Protein AF-A0A1J5E3A6-F1 (afdb_monomer)

Structure (mmCIF, N/CA/C/O backbone):
data_AF-A0A1J5E3A6-F1
#
_entry.id   AF-A0A1J5E3A6-F1
#
loop_
_atom_site.group_PDB
_atom_site.id
_atom_site.type_symbol
_atom_site.label_atom_id
_atom_site.label_alt_id
_atom_site.label_comp_id
_atom_site.label_asym_id
_atom_site.label_entity_id
_atom_site.label_seq_id
_atom_site.pdbx_PDB_ins_code
_atom_site.Cartn_x
_atom_site.Cartn_y
_atom_site.Cartn_z
_atom_site.occupancy
_atom_site.B_iso_or_equiv
_atom_site.auth_seq_id
_atom_site.auth_comp_id
_atom_site.auth_asym_id
_atom_site.auth_atom_id
_atom_site.pdbx_PDB_model_num
ATOM 1 N N . MET A 1 1 ? -52.010 -36.646 57.127 1.00 36.31 1 MET A N 1
ATOM 2 C CA . MET A 1 1 ? -51.533 -37.754 56.261 1.00 36.31 1 MET A CA 1
ATOM 3 C C . MET A 1 1 ? -51.416 -37.179 54.852 1.00 36.31 1 MET A C 1
ATOM 5 O O . MET A 1 1 ? -52.381 -36.559 54.452 1.00 36.31 1 MET A O 1
ATOM 9 N N . ALA A 1 2 ? -50.328 -37.206 54.085 1.00 37.94 2 ALA A N 1
ATOM 10 C CA . ALA A 1 2 ? -49.071 -37.943 54.125 1.00 37.94 2 ALA A CA 1
ATOM 11 C C . ALA A 1 2 ? -47.889 -37.045 53.668 1.00 37.94 2 ALA A C 1
ATOM 13 O O . ALA A 1 2 ? -48.076 -35.919 53.220 1.00 37.94 2 ALA A O 1
ATOM 14 N N . LYS A 1 3 ? -46.680 -37.559 53.898 1.00 33.44 3 LYS A N 1
ATOM 15 C CA . LYS A 1 3 ? -45.340 -36.954 53.815 1.00 33.44 3 LYS A CA 1
ATOM 16 C C . LYS A 1 3 ? -44.801 -36.761 52.381 1.00 33.44 3 LYS A C 1
ATOM 18 O O . LYS A 1 3 ? -45.116 -37.591 51.545 1.00 33.44 3 LYS A O 1
ATOM 23 N N . LEU A 1 4 ? -43.880 -35.780 52.253 1.00 35.75 4 LEU A N 1
ATOM 24 C CA . LEU A 1 4 ? -42.609 -35.715 51.477 1.00 35.75 4 LEU A CA 1
ATOM 25 C C . LEU A 1 4 ? -42.633 -36.078 49.964 1.00 35.75 4 LEU A C 1
ATOM 27 O O . LEU A 1 4 ? -43.329 -36.982 49.546 1.00 35.75 4 LEU A O 1
ATOM 31 N N . VAL A 1 5 ? -41.858 -35.456 49.065 1.00 40.09 5 VAL A N 1
ATOM 32 C CA . VAL A 1 5 ? -40.398 -35.242 49.097 1.00 40.09 5 VAL A CA 1
ATOM 33 C C . VAL A 1 5 ? -40.015 -33.994 48.282 1.00 40.09 5 VAL A C 1
ATOM 35 O O . VAL A 1 5 ? -40.592 -33.696 47.241 1.00 40.09 5 VAL A O 1
ATOM 38 N N . ALA A 1 6 ? -39.013 -33.291 48.801 1.00 42.28 6 ALA A N 1
ATOM 39 C CA . ALA A 1 6 ? -38.327 -32.128 48.262 1.00 42.28 6 ALA A CA 1
ATOM 40 C C . ALA A 1 6 ? -37.629 -32.367 46.909 1.00 42.28 6 ALA A C 1
ATOM 42 O O . ALA A 1 6 ? -37.074 -33.438 46.682 1.00 42.28 6 ALA A O 1
ATOM 43 N N . ASN A 1 7 ? -37.475 -31.309 46.106 1.00 36.28 7 ASN A N 1
ATOM 44 C CA . ASN A 1 7 ? -36.136 -31.017 45.602 1.00 36.28 7 ASN A CA 1
ATOM 45 C C . ASN A 1 7 ? -35.922 -29.512 45.414 1.00 36.28 7 ASN A C 1
ATOM 47 O O . ASN A 1 7 ? -36.471 -28.867 44.524 1.00 36.28 7 ASN A O 1
ATOM 51 N N . THR A 1 8 ? -35.123 -28.982 46.328 1.00 38.75 8 THR A N 1
ATOM 52 C CA . THR A 1 8 ? -34.707 -27.595 46.468 1.00 38.75 8 THR A CA 1
ATOM 53 C C . THR A 1 8 ? -33.306 -27.483 45.894 1.00 38.75 8 THR A C 1
ATOM 55 O O . THR A 1 8 ? -32.407 -28.142 46.403 1.00 38.75 8 THR A O 1
ATOM 58 N N . VAL A 1 9 ? -33.085 -26.594 44.926 1.00 35.81 9 VAL A N 1
ATOM 59 C CA . VAL A 1 9 ? -31.776 -25.949 44.748 1.00 35.81 9 VAL A CA 1
ATOM 60 C C . VAL A 1 9 ? -32.009 -24.470 44.439 1.00 35.81 9 VAL A C 1
ATOM 62 O O . VAL A 1 9 ? -31.977 -24.020 43.300 1.00 35.81 9 VAL A O 1
ATOM 65 N N . LEU A 1 10 ? -32.271 -23.709 45.502 1.00 38.81 10 LEU A N 1
ATOM 66 C CA . LEU A 1 10 ? -31.978 -22.282 45.559 1.00 38.81 10 LEU A CA 1
ATOM 67 C C . LEU A 1 10 ? -30.470 -22.155 45.793 1.00 38.81 10 LEU A C 1
ATOM 69 O O . LEU A 1 10 ? -29.995 -22.429 46.893 1.00 38.81 10 LEU A O 1
ATOM 73 N N . PHE A 1 11 ? -29.714 -21.755 44.771 1.00 32.47 11 PHE A N 1
ATOM 74 C CA . PHE A 1 11 ? -28.314 -21.361 44.936 1.00 32.47 11 PHE A CA 1
ATOM 75 C C . PHE A 1 11 ? -28.208 -19.835 44.934 1.00 32.47 11 PHE A C 1
ATOM 77 O O . PHE A 1 11 ? -27.670 -19.208 44.030 1.00 32.47 11 PHE A O 1
ATOM 84 N N . SER A 1 12 ? -28.760 -19.230 45.983 1.00 42.34 12 SER A N 1
ATOM 85 C CA . SER A 1 12 ? -28.399 -17.887 46.416 1.00 42.34 12 SER A CA 1
ATOM 86 C C . SER A 1 12 ? -27.123 -17.980 47.252 1.00 42.34 12 SER A C 1
ATOM 88 O O . SER A 1 12 ? -27.170 -18.380 48.418 1.00 42.34 12 SER A O 1
ATOM 90 N N . ARG A 1 13 ? -25.977 -17.605 46.684 1.00 40.03 13 ARG A N 1
ATOM 91 C CA . ARG A 1 13 ? -24.792 -17.237 47.465 1.00 40.03 13 ARG A CA 1
ATOM 92 C C . ARG A 1 13 ? -24.177 -15.988 46.867 1.00 40.03 13 ARG A C 1
ATOM 94 O O . ARG A 1 13 ? -23.743 -15.983 45.720 1.00 40.03 13 ARG A O 1
ATOM 101 N N . GLY A 1 14 ? -24.212 -14.929 47.668 1.00 44.22 14 GLY A N 1
ATOM 102 C CA . GLY A 1 14 ? -23.610 -13.655 47.349 1.00 44.22 14 GLY A CA 1
ATOM 103 C C . GLY A 1 14 ? -22.121 -13.798 47.073 1.00 44.22 14 GLY A C 1
ATOM 104 O O . GLY A 1 14 ? -21.395 -14.488 47.786 1.00 44.22 14 GLY A O 1
ATOM 105 N N . VAL A 1 15 ? -21.686 -13.072 46.055 1.00 43.03 15 VAL A N 1
ATOM 106 C CA . VAL A 1 15 ? -20.330 -12.557 45.983 1.00 43.03 15 VAL A CA 1
ATOM 107 C C . VAL A 1 15 ? -20.488 -11.051 46.033 1.00 43.03 15 VAL A C 1
ATOM 109 O O . VAL A 1 15 ? -20.827 -10.397 45.051 1.00 43.03 15 VAL A O 1
ATOM 112 N N . GLN A 1 16 ? -20.285 -10.515 47.229 1.00 44.22 16 GLN A N 1
ATOM 113 C CA . GLN A 1 16 ? -19.887 -9.137 47.418 1.00 44.22 16 GLN A CA 1
ATOM 114 C C . GLN A 1 16 ? -18.515 -8.997 46.759 1.00 44.22 16 GLN A C 1
ATOM 116 O O . GLN A 1 16 ? -17.481 -9.192 47.390 1.00 44.22 16 GLN A O 1
ATOM 121 N N . CYS A 1 17 ? -18.507 -8.749 45.450 1.00 30.78 17 CYS A N 1
ATOM 122 C CA . CYS A 1 17 ? -17.298 -8.340 44.768 1.00 30.78 17 CYS A CA 1
ATOM 123 C C . CYS A 1 17 ? -17.125 -6.855 45.073 1.00 30.78 17 CYS A C 1
ATOM 125 O O . CYS A 1 17 ? -17.64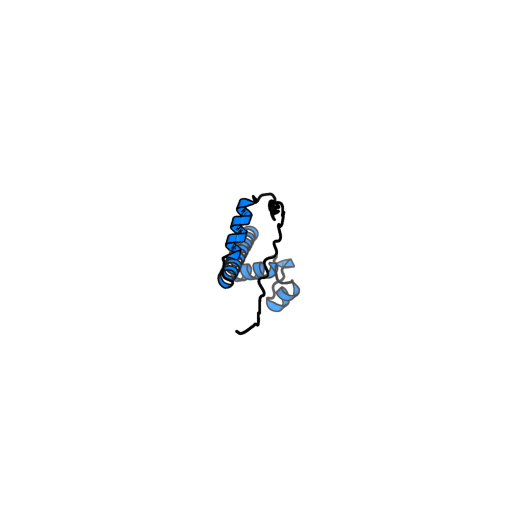9 -5.986 44.379 1.00 30.78 17 CYS A O 1
ATOM 127 N N . CYS A 1 18 ? -16.399 -6.575 46.152 1.00 37.06 18 CYS A N 1
ATOM 128 C CA . CYS A 1 18 ? -15.587 -5.374 46.237 1.00 37.06 18 CYS A CA 1
ATOM 129 C C . CYS A 1 18 ? -14.574 -5.424 45.085 1.00 37.06 18 CYS A C 1
ATOM 131 O O . CYS A 1 18 ? -13.419 -5.777 45.290 1.00 37.06 18 CYS A O 1
ATOM 133 N N . PHE A 1 19 ? -15.001 -5.112 43.866 1.00 38.22 19 PHE A N 1
ATOM 134 C CA . PHE A 1 19 ? -14.079 -4.724 42.816 1.00 38.22 19 PHE A CA 1
ATOM 135 C C . PHE A 1 19 ? -14.234 -3.225 42.684 1.00 38.22 19 PHE A C 1
ATOM 137 O O . PHE A 1 19 ? -15.157 -2.716 42.054 1.00 38.22 19 PHE A O 1
ATOM 144 N N . PHE A 1 20 ? -13.359 -2.531 43.406 1.00 37.53 20 PHE A N 1
ATOM 145 C CA . PHE A 1 20 ? -12.797 -1.254 43.003 1.00 37.53 20 PHE A CA 1
ATOM 146 C C . PHE A 1 20 ? -13.070 -1.023 41.510 1.00 37.53 20 PHE A C 1
ATOM 148 O O . PHE A 1 20 ? -12.630 -1.836 40.694 1.00 37.53 20 PHE A O 1
ATOM 155 N N . CYS A 1 21 ? -13.833 0.02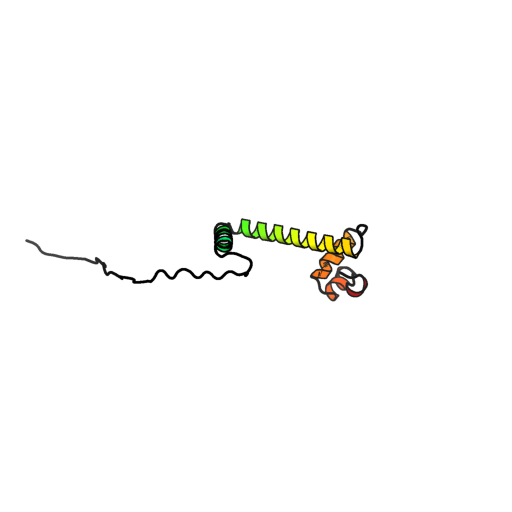1 41.162 1.00 37.28 21 CYS A N 1
ATOM 156 C CA . CYS A 1 21 ? -13.851 0.552 39.804 1.00 37.28 21 CYS A CA 1
ATOM 157 C C . CYS A 1 21 ? -12.387 0.740 39.408 1.00 37.28 21 CYS A C 1
ATOM 159 O O . CYS A 1 21 ? -11.757 1.724 39.797 1.00 37.28 21 CYS A O 1
ATOM 161 N N . SER A 1 22 ? -11.814 -0.236 38.707 1.00 45.62 22 SER A N 1
ATOM 162 C CA . SER A 1 22 ? -10.569 -0.030 38.005 1.00 45.62 22 SER A CA 1
ATOM 163 C C . SER A 1 22 ? -10.973 0.949 36.927 1.00 45.62 22 SER A C 1
ATOM 165 O O . SER A 1 22 ? -11.725 0.609 36.017 1.00 45.62 22 SER A O 1
ATOM 167 N N . VAL A 1 23 ? -10.637 2.217 37.143 1.00 52.03 23 VAL A N 1
ATOM 168 C CA . VAL A 1 23 ? -10.700 3.225 36.099 1.00 52.03 23 VAL A CA 1
ATOM 169 C C . VAL A 1 23 ? -9.876 2.616 34.975 1.00 52.03 23 VAL A C 1
ATOM 171 O O . VAL A 1 23 ? -8.666 2.490 35.138 1.00 52.03 23 VAL A O 1
ATOM 174 N N . ASP A 1 24 ? -10.542 2.118 33.931 1.00 59.31 24 ASP A N 1
ATOM 175 C CA . ASP A 1 24 ? -9.903 1.518 32.765 1.00 59.31 24 ASP A CA 1
ATOM 176 C C . ASP A 1 24 ? -8.857 2.516 32.274 1.00 59.31 24 ASP A C 1
ATOM 178 O O . ASP A 1 24 ? -9.180 3.530 31.649 1.00 59.31 24 ASP A O 1
ATOM 182 N N . THR A 1 25 ? -7.590 2.272 32.593 1.00 72.50 25 THR A N 1
ATOM 183 C CA . THR A 1 25 ? -6.484 3.070 32.081 1.00 72.50 25 THR A CA 1
ATOM 184 C C . THR A 1 25 ? -6.183 2.563 30.682 1.00 72.50 25 THR A C 1
ATOM 186 O O . THR A 1 25 ? -5.139 1.972 30.410 1.00 72.50 25 THR A O 1
ATOM 189 N N . MET A 1 26 ? -7.147 2.767 29.778 1.00 82.06 26 MET A N 1
ATOM 190 C CA . MET A 1 26 ? -6.946 2.541 28.356 1.00 82.06 26 MET A CA 1
ATOM 191 C C . MET A 1 26 ? -5.752 3.388 27.925 1.00 82.06 26 MET A C 1
ATOM 193 O O . MET A 1 26 ? -5.775 4.618 28.003 1.00 82.06 26 MET A O 1
ATOM 197 N N . LYS A 1 27 ? -4.691 2.709 27.499 1.00 89.62 27 LYS A N 1
ATOM 198 C CA . LYS A 1 27 ? -3.509 3.343 26.936 1.00 89.62 27 LYS A CA 1
ATOM 199 C C . LYS A 1 27 ? -3.725 3.530 25.443 1.00 89.62 27 LYS A C 1
ATOM 201 O O . LYS A 1 27 ? -4.144 2.590 24.770 1.00 89.62 27 LYS A O 1
ATOM 206 N N . THR A 1 28 ? -3.412 4.720 24.949 1.00 94.31 28 THR A N 1
ATOM 207 C CA . THR A 1 28 ? -3.555 5.033 23.532 1.00 94.31 28 THR A CA 1
ATOM 208 C C . THR A 1 28 ? -2.413 4.459 22.694 1.00 94.31 28 THR A C 1
ATOM 210 O O . THR A 1 28 ? -1.298 4.279 23.198 1.00 94.31 28 THR A O 1
ATOM 213 N N . GLN A 1 29 ? -2.672 4.157 21.417 1.00 93.94 29 GLN A N 1
ATOM 214 C CA . GLN A 1 29 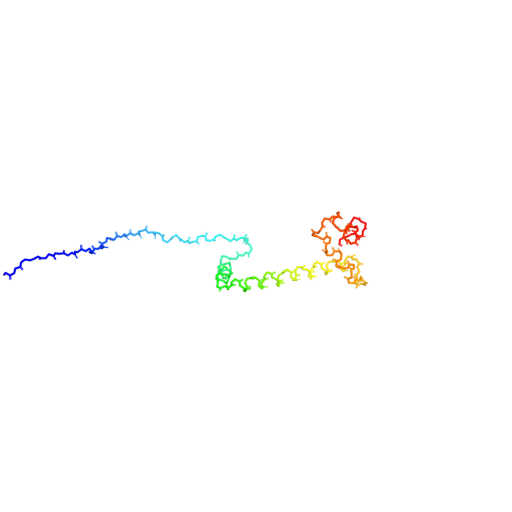? -1.630 3.699 20.480 1.00 93.94 29 GLN A CA 1
ATOM 215 C C . GLN A 1 29 ? -0.689 4.831 20.038 1.00 93.94 29 GLN A C 1
ATOM 217 O O . GLN A 1 29 ? 0.468 4.576 19.708 1.00 93.94 29 GLN A O 1
ATOM 222 N N . SER A 1 30 ? -1.165 6.079 20.056 1.00 95.25 30 SER A N 1
ATOM 223 C CA . SER A 1 30 ? -0.394 7.273 19.692 1.00 95.25 30 SER A CA 1
ATOM 224 C C . SER A 1 30 ? -0.455 8.325 20.806 1.00 95.25 30 SER A C 1
ATOM 226 O O . SER A 1 30 ? -1.523 8.521 21.395 1.00 95.25 30 SER A O 1
ATOM 228 N N . PRO A 1 31 ? 0.653 9.040 21.095 1.00 93.31 31 PRO A N 1
ATOM 229 C CA . PRO A 1 31 ? 0.660 10.126 22.076 1.00 93.31 31 PRO A CA 1
ATOM 230 C C . PRO A 1 31 ? -0.123 11.370 21.620 1.00 93.31 31 PRO A C 1
ATOM 232 O O . PRO A 1 31 ? -0.468 12.194 22.462 1.00 93.31 31 PRO A O 1
ATOM 235 N N . ASP A 1 32 ? -0.401 11.522 20.319 1.00 95.94 32 ASP A N 1
ATOM 236 C CA . ASP A 1 32 ? -1.196 12.640 19.777 1.00 95.94 32 ASP A CA 1
ATOM 237 C C . ASP A 1 32 ? -2.714 12.400 19.823 1.00 95.94 32 ASP A C 1
ATOM 239 O O . ASP A 1 32 ? -3.505 13.291 19.513 1.00 95.94 32 ASP A O 1
ATOM 243 N N . THR A 1 33 ? -3.126 11.190 20.201 1.00 94.19 33 THR A N 1
ATOM 244 C CA . THR A 1 33 ? -4.517 10.761 20.193 1.00 94.19 33 THR A CA 1
ATOM 245 C C . THR A 1 33 ? -5.027 10.751 21.625 1.00 94.19 33 THR A C 1
ATOM 247 O O . THR A 1 33 ? -4.438 10.125 22.505 1.00 94.19 33 THR A O 1
ATOM 250 N N . SER A 1 34 ? -6.124 11.464 21.887 1.00 95.19 34 SER A N 1
ATOM 251 C CA . SER A 1 34 ? -6.748 11.448 23.209 1.00 95.19 34 SER A CA 1
ATOM 252 C C . SER A 1 34 ? -7.441 10.108 23.468 1.00 95.19 34 SER A C 1
ATOM 254 O O . SER A 1 34 ? -7.942 9.460 22.548 1.00 95.19 34 SER A O 1
ATOM 256 N N . ILE A 1 35 ? -7.534 9.719 24.743 1.00 95.50 35 ILE A N 1
ATOM 257 C CA . ILE A 1 35 ? -8.229 8.492 25.165 1.00 95.50 35 ILE A CA 1
ATOM 258 C C . ILE A 1 35 ? -9.663 8.455 24.618 1.00 95.50 35 ILE A C 1
ATOM 260 O O . ILE A 1 35 ? -10.122 7.423 24.135 1.00 95.50 35 ILE A O 1
ATOM 264 N N . GLU A 1 36 ? -10.370 9.585 24.648 1.00 94.56 36 GLU A N 1
ATOM 265 C CA . GLU A 1 36 ? -11.757 9.638 24.184 1.00 94.56 36 GLU A CA 1
ATOM 266 C C . GLU A 1 36 ? -11.881 9.493 22.661 1.00 94.56 36 GLU A C 1
ATOM 268 O O . GLU A 1 36 ? -12.790 8.810 22.187 1.00 94.56 36 GLU A O 1
ATOM 273 N N . ALA A 1 37 ? -10.945 10.051 21.885 1.00 96.12 37 ALA A N 1
ATOM 274 C CA . ALA A 1 37 ? -10.930 9.876 20.434 1.00 96.12 37 ALA A CA 1
ATOM 275 C C . ALA A 1 37 ? -10.686 8.409 20.043 1.00 96.12 37 ALA A C 1
ATOM 277 O O . ALA A 1 37 ? -11.378 7.869 19.177 1.00 96.12 37 ALA A O 1
ATOM 278 N N . GLU A 1 38 ? -9.753 7.734 20.714 1.00 96.44 38 GLU A N 1
ATOM 279 C CA . GLU A 1 38 ? -9.455 6.332 20.424 1.00 96.44 38 GLU A CA 1
ATOM 280 C C . GLU A 1 38 ? -10.582 5.389 20.868 1.00 96.44 38 GLU A C 1
ATOM 282 O O . GLU A 1 38 ? -10.912 4.454 20.140 1.00 96.44 38 GLU A O 1
ATOM 287 N N . LYS A 1 39 ? -11.289 5.683 21.969 1.00 95.50 39 LYS A N 1
ATOM 288 C CA . LYS A 1 39 ? -12.525 4.957 22.322 1.00 95.50 39 LYS A CA 1
ATOM 289 C C . LYS A 1 39 ? -13.582 5.055 21.222 1.00 95.50 39 LYS A C 1
ATOM 291 O O . LYS A 1 39 ? -14.215 4.050 20.894 1.00 95.50 39 LYS A O 1
ATOM 296 N N . VAL A 1 40 ? -13.774 6.239 20.630 1.00 96.56 40 VAL A N 1
ATOM 297 C CA . VAL A 1 40 ? -14.706 6.424 19.503 1.00 96.56 40 VAL A CA 1
ATOM 298 C C . VAL A 1 40 ? -14.260 5.604 18.293 1.00 96.56 40 VAL A C 1
ATOM 300 O O . VAL A 1 40 ? -15.089 4.922 17.686 1.00 96.56 40 VAL A O 1
ATOM 303 N N . GLN A 1 41 ? -12.964 5.614 17.973 1.00 95.69 41 GLN A N 1
ATOM 304 C CA . GLN A 1 41 ? -12.405 4.828 16.873 1.00 95.69 41 GLN A CA 1
ATOM 305 C C . GLN A 1 41 ? -12.613 3.321 17.085 1.00 95.69 41 GLN A C 1
ATOM 307 O O . GLN A 1 41 ? -13.162 2.652 16.207 1.00 95.69 41 GLN A O 1
ATOM 312 N N . ILE A 1 42 ? -12.241 2.793 18.257 1.00 95.69 42 ILE A N 1
ATOM 313 C CA . ILE A 1 42 ? -12.397 1.375 18.611 1.00 95.69 42 ILE A CA 1
ATOM 314 C C . ILE A 1 42 ? -13.869 0.973 18.538 1.00 95.69 42 ILE A C 1
ATOM 316 O O . ILE A 1 42 ? -14.208 -0.014 17.884 1.00 95.69 42 ILE A O 1
ATOM 320 N N . ALA A 1 43 ? -14.760 1.755 19.150 1.00 96.56 43 ALA A N 1
ATOM 321 C CA . ALA A 1 43 ? -16.188 1.467 19.133 1.00 96.56 43 ALA A CA 1
ATOM 322 C C . ALA A 1 43 ? -16.771 1.532 17.709 1.00 96.56 43 ALA A C 1
ATOM 324 O O . ALA A 1 43 ? -17.671 0.765 17.371 1.00 96.56 43 ALA A O 1
ATOM 325 N N . GLY A 1 44 ? -16.270 2.426 16.852 1.00 96.38 44 GLY A N 1
ATOM 326 C CA . GLY A 1 44 ? -16.620 2.469 15.431 1.00 96.38 44 GLY A CA 1
ATOM 327 C C . GLY A 1 44 ? -16.210 1.189 14.702 1.00 96.38 44 GLY A C 1
ATOM 328 O O . GLY A 1 44 ? -17.046 0.543 14.075 1.00 96.38 44 GLY A O 1
ATOM 329 N N . LEU A 1 45 ? -14.951 0.770 14.855 1.00 95.50 45 LEU A N 1
ATOM 330 C CA . LEU A 1 45 ? -14.422 -0.456 14.247 1.00 95.50 45 LEU A CA 1
ATOM 331 C C . LEU A 1 45 ? -15.113 -1.725 14.766 1.00 95.50 45 LEU A C 1
ATOM 333 O O . LEU A 1 45 ? -15.279 -2.686 14.018 1.00 95.50 45 LEU A O 1
ATOM 337 N N . GLN A 1 46 ? -15.530 -1.758 16.032 1.00 96.56 46 GLN A N 1
ATOM 338 C CA . GLN A 1 46 ? -16.273 -2.887 16.598 1.00 96.56 46 GLN A CA 1
ATOM 339 C C . GLN A 1 46 ? -17.686 -3.017 16.019 1.00 96.56 46 GLN A C 1
ATOM 341 O O . GLN A 1 46 ? -18.167 -4.135 15.862 1.00 96.56 46 GLN A O 1
ATOM 346 N N . ARG A 1 47 ? -18.338 -1.898 15.675 1.00 98.00 47 ARG A N 1
ATOM 347 C CA . ARG A 1 47 ? -19.684 -1.893 15.076 1.00 98.00 47 ARG A CA 1
ATOM 348 C C . ARG A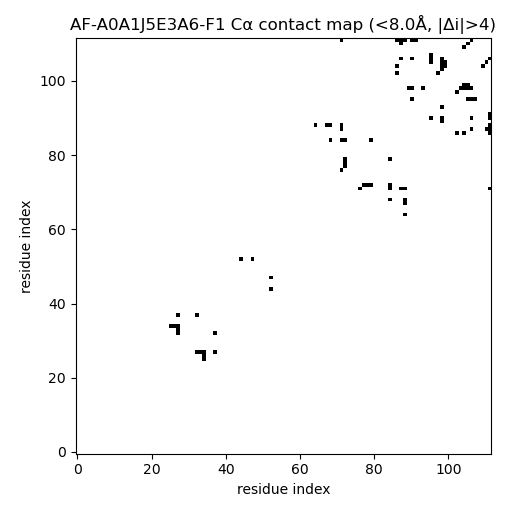 1 47 ? -19.694 -2.272 13.595 1.00 98.00 47 ARG A C 1
ATOM 350 O O . ARG A 1 47 ? -20.732 -2.706 13.107 1.00 98.00 47 ARG A O 1
ATOM 357 N N . MET A 1 48 ? -18.569 -2.109 12.896 1.00 97.88 48 MET A N 1
ATOM 358 C CA . MET A 1 48 ? -18.467 -2.436 11.473 1.00 97.88 48 MET A CA 1
ATOM 359 C C . MET A 1 48 ? -18.585 -3.940 11.218 1.00 97.88 48 MET A C 1
ATOM 361 O O . MET A 1 48 ? -17.900 -4.754 11.849 1.00 97.88 48 MET A O 1
ATOM 365 N N . GLN A 1 49 ? -19.369 -4.289 10.204 1.00 98.38 49 GLN A N 1
ATOM 366 C CA . GLN A 1 49 ? -19.408 -5.625 9.633 1.00 98.38 49 GLN A CA 1
ATOM 367 C C . GLN A 1 49 ? -18.077 -5.963 8.942 1.00 98.38 49 GLN A C 1
ATOM 369 O O . GLN A 1 49 ? -17.376 -5.068 8.458 1.00 98.38 49 GLN A O 1
ATOM 374 N N . PRO A 1 50 ? -17.712 -7.254 8.826 1.00 97.75 50 PRO A N 1
ATOM 375 C CA . PRO A 1 50 ? -16.471 -7.661 8.163 1.00 97.75 50 PRO A CA 1
ATOM 376 C C . PRO A 1 50 ? -16.307 -7.105 6.739 1.00 97.75 50 PRO A C 1
ATOM 378 O O . PRO A 1 50 ? -15.212 -6.688 6.367 1.00 97.75 50 PRO A O 1
ATOM 381 N N . ALA A 1 51 ? -17.394 -7.036 5.964 1.00 98.19 51 ALA A N 1
ATOM 382 C CA . ALA A 1 51 ? -17.373 -6.477 4.612 1.00 98.19 51 ALA A CA 1
ATOM 383 C C . ALA A 1 51 ? -17.056 -4.970 4.597 1.00 98.19 51 ALA A C 1
ATOM 385 O O . ALA A 1 51 ? -16.311 -4.510 3.737 1.00 98.19 51 ALA A O 1
ATOM 386 N N . GLU A 1 52 ? -17.556 -4.209 5.574 1.00 98.12 52 GLU A N 1
ATOM 387 C CA . GLU A 1 52 ? -17.275 -2.773 5.690 1.00 98.12 52 GLU A CA 1
ATOM 388 C C . GLU A 1 52 ? -15.806 -2.529 6.041 1.00 98.12 52 GLU A C 1
ATOM 390 O O . GLU A 1 52 ? -15.173 -1.640 5.477 1.00 98.12 52 GLU A O 1
ATOM 395 N N . LYS A 1 53 ? -15.227 -3.361 6.917 1.00 97.75 53 LYS A N 1
ATOM 396 C CA . LYS A 1 53 ? -13.790 -3.305 7.228 1.00 97.75 53 LYS A CA 1
ATOM 397 C C . LYS A 1 53 ? -12.946 -3.557 5.986 1.00 97.75 53 LYS A C 1
ATOM 399 O O . LYS A 1 53 ? -11.989 -2.827 5.745 1.00 97.75 53 LYS A O 1
ATOM 404 N N . LEU A 1 54 ? -13.314 -4.564 5.192 1.00 98.12 54 LEU A N 1
ATOM 405 C CA . LEU A 1 54 ? -12.620 -4.864 3.945 1.00 98.12 54 LEU A CA 1
ATOM 406 C C . LEU A 1 54 ? -12.720 -3.698 2.954 1.00 98.12 54 LEU A C 1
ATOM 408 O O . LEU A 1 54 ? -11.705 -3.321 2.377 1.00 98.12 54 LEU A O 1
ATOM 412 N N . ALA A 1 55 ? -13.899 -3.087 2.812 1.00 98.12 55 ALA A N 1
ATOM 413 C CA . ALA A 1 55 ? -14.078 -1.907 1.967 1.00 98.12 55 ALA A CA 1
ATOM 414 C C . ALA A 1 55 ? -13.142 -0.759 2.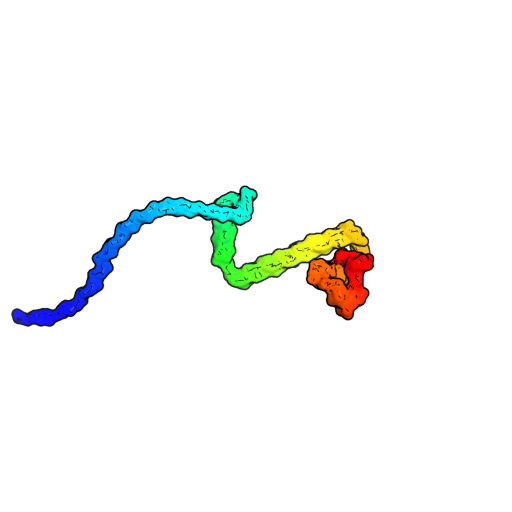383 1.00 98.12 55 ALA A C 1
ATOM 416 O O . ALA A 1 55 ? -12.442 -0.212 1.536 1.00 98.12 55 ALA A O 1
ATOM 417 N N . ARG A 1 56 ? -13.016 -0.472 3.689 1.00 97.62 56 ARG A N 1
ATOM 418 C CA . ARG A 1 56 ? -12.068 0.548 4.180 1.00 97.62 56 ARG A CA 1
ATOM 419 C C . ARG A 1 56 ? -10.612 0.224 3.854 1.00 97.62 56 ARG A C 1
ATOM 421 O O . ARG A 1 56 ? -9.852 1.131 3.534 1.00 97.62 56 ARG A O 1
ATOM 428 N N . VAL A 1 57 ? -10.213 -1.046 3.929 1.00 97.44 57 VAL A N 1
ATOM 429 C CA . VAL A 1 57 ? -8.851 -1.468 3.555 1.00 97.44 57 VAL A CA 1
ATOM 430 C C . VAL A 1 57 ? -8.603 -1.256 2.061 1.00 97.44 57 VAL A C 1
ATOM 432 O O . VAL A 1 57 ? -7.534 -0.779 1.688 1.00 97.44 57 VAL A O 1
ATOM 435 N N . VAL A 1 58 ? -9.583 -1.572 1.209 1.00 98.12 58 VAL A N 1
ATOM 436 C CA . VAL A 1 58 ? -9.489 -1.336 -0.240 1.00 98.12 58 VAL A CA 1
ATOM 437 C C . VAL A 1 58 ? -9.338 0.157 -0.536 1.00 98.12 58 VAL A C 1
ATOM 439 O O . VAL A 1 58 ? -8.372 0.541 -1.189 1.00 98.12 58 VAL A O 1
ATOM 442 N N . GLU A 1 59 ? -10.211 0.997 0.024 1.00 98.25 59 GLU A N 1
ATOM 443 C CA . GLU A 1 59 ? -10.148 2.460 -0.123 1.00 98.25 59 GLU A CA 1
ATOM 444 C C . GLU A 1 59 ? -8.793 3.024 0.337 1.00 98.25 59 GLU A C 1
ATOM 446 O O . GLU A 1 59 ? -8.201 3.888 -0.313 1.00 98.25 59 GLU A O 1
ATOM 451 N N . PHE A 1 60 ? -8.263 2.515 1.453 1.00 98.06 60 PHE A N 1
ATOM 452 C CA . PHE A 1 60 ? -6.979 2.965 1.982 1.00 98.06 60 PHE A CA 1
ATOM 453 C C . PHE A 1 60 ? -5.807 2.576 1.074 1.00 98.06 60 PHE A C 1
ATOM 455 O O . PHE A 1 60 ? -4.916 3.390 0.827 1.00 98.06 60 PHE A O 1
ATOM 462 N N . ASN A 1 61 ? -5.826 1.362 0.520 1.00 96.62 61 ASN A N 1
ATOM 463 C CA . ASN A 1 61 ? -4.819 0.922 -0.442 1.00 96.62 61 ASN A CA 1
ATOM 464 C C . ASN A 1 61 ? -4.849 1.774 -1.716 1.00 96.62 61 ASN A C 1
ATOM 466 O O . ASN A 1 61 ? -3.793 2.167 -2.212 1.00 96.62 61 ASN A O 1
ATOM 470 N N . GLU A 1 62 ? -6.035 2.114 -2.222 1.00 96.88 62 GLU A N 1
ATOM 471 C CA . GLU A 1 62 ? -6.175 3.017 -3.367 1.00 96.88 62 GLU A CA 1
ATOM 472 C C . GLU A 1 62 ? -5.580 4.397 -3.069 1.00 96.88 62 GLU A C 1
ATOM 474 O O . GLU A 1 62 ? -4.790 4.910 -3.864 1.00 96.88 62 GLU A O 1
ATOM 479 N N . ALA A 1 63 ? -5.877 4.973 -1.900 1.00 98.00 63 ALA A N 1
ATOM 480 C CA . ALA A 1 63 ? -5.321 6.260 -1.490 1.00 98.00 63 ALA A CA 1
ATOM 481 C C . ALA A 1 63 ? -3.782 6.233 -1.410 1.00 98.00 63 ALA A C 1
ATOM 483 O O . ALA A 1 63 ? -3.119 7.144 -1.915 1.00 98.00 63 ALA A O 1
ATOM 484 N N . ILE A 1 64 ? -3.196 5.171 -0.844 1.00 97.06 64 ILE A N 1
ATOM 485 C CA . ILE A 1 64 ? -1.737 4.987 -0.791 1.00 97.06 64 ILE A CA 1
ATOM 486 C C . ILE A 1 64 ? -1.141 4.922 -2.202 1.00 97.06 64 ILE A C 1
ATOM 488 O O . ILE A 1 64 ? -0.125 5.569 -2.471 1.00 97.06 64 ILE A O 1
ATOM 492 N N . LEU A 1 65 ? -1.772 4.185 -3.119 1.00 96.12 65 LEU A N 1
ATOM 493 C CA . LEU A 1 65 ? -1.313 4.089 -4.505 1.00 96.12 65 LEU A CA 1
ATOM 494 C C . LEU A 1 65 ? -1.359 5.445 -5.218 1.00 96.12 65 LEU A C 1
ATOM 496 O O . LEU A 1 65 ? -0.426 5.773 -5.954 1.00 96.12 65 LEU A O 1
ATOM 500 N N . GLN A 1 66 ? -2.382 6.267 -4.966 1.00 97.19 66 GLN A N 1
ATOM 501 C CA . GLN A 1 66 ? -2.451 7.620 -5.527 1.00 97.19 66 GLN A CA 1
ATOM 502 C C . GLN A 1 66 ? -1.351 8.535 -4.983 1.00 97.19 66 GLN A C 1
ATOM 504 O O . GLN A 1 66 ? -0.736 9.279 -5.749 1.00 97.19 66 GLN A O 1
ATOM 509 N N . LEU A 1 67 ? -1.040 8.447 -3.687 1.00 98.00 67 LEU A N 1
ATOM 510 C CA . LEU A 1 67 ? 0.073 9.192 -3.091 1.00 98.00 67 LEU A CA 1
ATOM 511 C C . LEU A 1 67 ? 1.423 8.762 -3.683 1.00 98.00 67 LEU A C 1
ATOM 513 O O . LEU A 1 67 ? 2.250 9.610 -4.029 1.00 98.00 67 LEU A O 1
ATOM 517 N N . ALA A 1 68 ? 1.638 7.457 -3.857 1.00 97.00 68 ALA A N 1
ATOM 518 C CA . ALA A 1 68 ? 2.840 6.932 -4.498 1.00 97.00 68 ALA A CA 1
ATOM 519 C C . ALA A 1 68 ? 2.954 7.398 -5.961 1.00 97.00 68 ALA A C 1
ATOM 521 O O . ALA A 1 68 ? 4.024 7.842 -6.384 1.00 97.00 68 ALA A O 1
ATOM 522 N N . ARG A 1 69 ? 1.844 7.390 -6.714 1.00 96.88 69 ARG A N 1
ATOM 523 C CA . ARG A 1 69 ? 1.782 7.910 -8.089 1.00 96.88 69 ARG A CA 1
ATOM 524 C C . ARG A 1 69 ? 2.142 9.392 -8.140 1.00 96.88 69 ARG A C 1
ATOM 526 O O . ARG A 1 69 ? 2.973 9.783 -8.954 1.00 96.88 69 ARG A O 1
ATOM 533 N N . ALA A 1 70 ? 1.560 10.207 -7.261 1.00 97.06 70 ALA A N 1
ATOM 534 C CA . ALA A 1 70 ? 1.853 11.637 -7.194 1.00 97.06 70 ALA A CA 1
ATOM 535 C C . ALA A 1 70 ? 3.348 11.892 -6.947 1.00 97.06 70 ALA A C 1
ATOM 537 O O . ALA A 1 70 ? 3.961 12.699 -7.645 1.00 97.06 70 ALA A O 1
ATOM 538 N N . ARG A 1 71 ? 3.964 11.138 -6.027 1.00 96.56 71 ARG A N 1
ATOM 539 C CA . ARG A 1 71 ? 5.410 11.201 -5.776 1.00 96.56 71 ARG A CA 1
ATOM 540 C C . ARG A 1 71 ? 6.238 10.856 -7.020 1.00 96.56 71 ARG A C 1
ATOM 542 O O . ARG A 1 71 ? 7.230 11.533 -7.280 1.00 96.56 71 ARG A O 1
ATOM 549 N N . ILE A 1 72 ? 5.862 9.817 -7.767 1.00 96.69 72 ILE A N 1
ATOM 550 C CA . ILE A 1 72 ? 6.559 9.413 -9.001 1.00 96.69 72 ILE A CA 1
ATOM 551 C C . ILE A 1 72 ? 6.499 10.538 -10.038 1.00 96.69 72 ILE A C 1
ATOM 553 O O . ILE A 1 72 ? 7.541 10.946 -10.548 1.00 96.69 72 ILE A O 1
ATOM 557 N N . LEU A 1 73 ? 5.310 11.090 -10.288 1.00 96.62 73 LEU A N 1
ATOM 558 C CA . LEU A 1 73 ? 5.126 12.175 -11.256 1.00 96.62 73 LEU A CA 1
ATOM 559 C C . LEU A 1 73 ? 5.891 13.442 -10.855 1.00 96.62 73 LEU A C 1
ATOM 561 O O . LEU A 1 73 ? 6.502 14.090 -11.698 1.00 96.62 73 LEU A O 1
ATOM 565 N N . MET A 1 74 ? 5.929 13.771 -9.560 1.00 96.81 74 MET A N 1
ATOM 566 C CA . MET A 1 74 ? 6.734 14.893 -9.065 1.00 96.81 74 MET A CA 1
ATOM 567 C C . MET A 1 74 ? 8.236 14.698 -9.299 1.00 96.81 74 MET A C 1
ATOM 569 O O . MET A 1 74 ? 8.952 15.675 -9.498 1.00 96.81 74 MET A O 1
ATOM 573 N N . LYS A 1 75 ? 8.728 13.457 -9.231 1.00 95.69 75 LYS A N 1
ATOM 574 C CA . LYS A 1 75 ? 10.159 13.151 -9.331 1.00 95.69 75 LYS A CA 1
ATOM 575 C C . LYS A 1 75 ? 10.642 13.005 -10.775 1.00 95.69 75 LYS A C 1
ATOM 577 O O . LYS A 1 75 ? 11.759 13.416 -11.070 1.00 95.69 75 LYS A O 1
ATOM 582 N N . TYR A 1 76 ? 9.836 12.387 -11.633 1.00 94.25 76 TYR A N 1
ATOM 583 C CA . TYR A 1 76 ? 10.233 11.988 -12.988 1.00 94.25 76 TYR A CA 1
ATOM 584 C C . TYR A 1 76 ? 9.545 12.787 -14.101 1.00 94.25 76 TYR A C 1
ATOM 586 O O . TYR A 1 76 ? 9.953 12.667 -15.249 1.00 94.25 76 TYR A O 1
ATOM 594 N N . GLY A 1 77 ? 8.552 13.616 -13.771 1.00 94.69 77 GLY A N 1
ATOM 595 C CA . GLY A 1 77 ? 7.799 14.418 -14.734 1.00 94.69 77 GLY A CA 1
ATOM 596 C C . GLY A 1 77 ? 6.337 13.986 -14.853 1.00 94.69 77 GLY A C 1
ATOM 597 O O . GLY A 1 77 ? 5.964 12.848 -14.561 1.00 94.69 77 GLY A O 1
ATOM 598 N N . SER A 1 78 ? 5.480 14.922 -15.265 1.00 93.19 78 SER A N 1
ATOM 599 C CA . SER A 1 78 ? 4.043 14.683 -15.466 1.00 93.19 78 SER A CA 1
ATOM 600 C C . SER A 1 78 ? 3.705 14.068 -16.827 1.00 93.19 78 SER A C 1
ATOM 602 O O . SER A 1 78 ? 2.564 13.681 -17.051 1.00 93.19 78 SER A O 1
ATOM 604 N N . ASP A 1 79 ? 4.674 14.013 -17.735 1.00 95.56 79 ASP A N 1
ATOM 605 C CA . ASP A 1 79 ? 4.575 13.534 -19.116 1.00 95.56 79 ASP A CA 1
ATOM 606 C C . ASP A 1 79 ? 4.895 12.036 -19.277 1.00 95.56 79 ASP A C 1
ATOM 608 O O . ASP A 1 79 ? 4.859 11.507 -20.389 1.00 95.56 79 ASP A O 1
ATOM 612 N N . LEU A 1 80 ? 5.156 11.329 -18.172 1.00 94.88 80 LEU A N 1
ATOM 613 C CA . LEU A 1 80 ? 5.387 9.886 -18.178 1.00 94.88 80 LEU A CA 1
ATOM 614 C C . LEU A 1 80 ? 4.205 9.117 -18.767 1.00 94.88 80 LEU A C 1
ATOM 616 O O . LEU A 1 80 ? 3.035 9.391 -18.491 1.00 94.88 80 LEU A O 1
ATOM 620 N N . SER A 1 81 ? 4.522 8.055 -19.505 1.00 96.50 81 SER A N 1
ATOM 621 C CA . SER A 1 81 ? 3.500 7.123 -19.971 1.00 96.50 81 SER A CA 1
ATOM 622 C C . SER A 1 81 ? 2.862 6.358 -18.802 1.00 96.50 81 SER A C 1
ATOM 624 O O . SER A 1 81 ? 3.530 5.970 -17.842 1.00 96.50 81 SER A O 1
ATOM 626 N N . GLU A 1 82 ? 1.576 6.019 -18.915 1.00 95.56 82 GLU A N 1
ATOM 627 C CA . GLU A 1 82 ? 0.871 5.207 -17.907 1.00 95.56 82 GLU A CA 1
ATOM 628 C C . GLU A 1 82 ? 1.499 3.817 -17.696 1.00 95.56 82 GLU A C 1
ATOM 630 O O . GLU A 1 82 ? 1.395 3.222 -16.621 1.00 95.56 82 GLU A O 1
ATOM 635 N N . ARG A 1 83 ? 2.173 3.258 -18.713 1.00 96.19 83 ARG A N 1
ATOM 636 C CA . ARG A 1 83 ? 2.931 2.006 -18.554 1.00 96.19 83 ARG A CA 1
ATOM 637 C C . ARG A 1 83 ? 4.118 2.212 -17.623 1.00 96.19 83 ARG A C 1
ATOM 639 O O . ARG A 1 83 ? 4.329 1.395 -16.733 1.00 96.19 83 ARG A O 1
ATOM 646 N N . GLU A 1 84 ? 4.868 3.285 -17.826 1.00 97.00 84 GLU A N 1
ATOM 647 C CA . GLU A 1 84 ? 6.035 3.593 -17.012 1.00 97.00 84 GLU A CA 1
ATOM 648 C C . GLU A 1 84 ? 5.651 3.886 -15.561 1.00 97.00 84 GLU A C 1
ATOM 650 O O . GLU A 1 84 ? 6.224 3.292 -14.651 1.00 97.00 84 GLU A O 1
ATOM 655 N N . VAL A 1 85 ? 4.613 4.696 -15.337 1.00 96.75 85 VAL A N 1
ATOM 656 C CA . VAL A 1 85 ? 4.087 4.964 -13.989 1.00 96.75 85 VAL A CA 1
ATOM 657 C C . VAL A 1 85 ? 3.720 3.664 -13.265 1.00 96.75 85 VAL A C 1
ATOM 659 O O . VAL A 1 85 ? 4.052 3.499 -12.092 1.00 96.75 85 VAL A O 1
ATOM 662 N N . ARG A 1 86 ? 3.085 2.706 -13.955 1.00 96.31 86 ARG A N 1
ATOM 663 C CA . ARG A 1 86 ? 2.743 1.399 -13.369 1.00 96.31 86 ARG A CA 1
ATOM 664 C C . ARG A 1 86 ? 3.963 0.539 -13.047 1.00 96.31 86 ARG A C 1
ATOM 666 O O . ARG A 1 86 ? 3.952 -0.126 -12.017 1.00 96.31 86 ARG A O 1
ATOM 673 N N . LEU A 1 87 ? 4.996 0.537 -13.890 1.00 97.56 87 LEU A N 1
ATOM 674 C CA . LEU A 1 87 ? 6.224 -0.229 -13.634 1.00 97.56 87 LEU A CA 1
ATOM 675 C C . LEU A 1 87 ? 7.019 0.351 -12.463 1.00 97.56 87 LEU A C 1
ATOM 677 O O . LEU A 1 87 ? 7.493 -0.399 -11.612 1.00 97.56 87 LEU A O 1
ATOM 681 N N . ARG A 1 88 ? 7.078 1.680 -12.379 1.00 96.81 88 ARG A N 1
ATOM 682 C CA . ARG A 1 88 ? 7.620 2.418 -11.235 1.00 96.81 88 ARG A CA 1
ATOM 683 C C . ARG A 1 88 ? 6.871 2.057 -9.952 1.00 96.81 88 ARG A C 1
ATOM 685 O O . ARG A 1 88 ? 7.454 1.472 -9.043 1.00 96.81 88 ARG A O 1
ATOM 692 N N . LEU A 1 89 ? 5.542 2.200 -9.947 1.00 96.69 89 LEU A N 1
ATOM 693 C CA . LEU A 1 89 ? 4.704 1.761 -8.827 1.00 96.69 89 LEU A CA 1
ATOM 694 C C . LEU A 1 89 ? 4.945 0.297 -8.443 1.00 96.69 89 LEU A C 1
ATOM 696 O O . LEU A 1 89 ? 5.103 0.019 -7.262 1.00 96.69 89 LEU A O 1
ATOM 700 N N . ALA A 1 90 ? 5.000 -0.629 -9.405 1.00 96.88 90 ALA A N 1
ATOM 701 C CA . ALA A 1 90 ? 5.226 -2.051 -9.143 1.00 96.88 90 ALA A CA 1
ATOM 702 C C . ALA A 1 90 ? 6.599 -2.322 -8.502 1.00 96.88 90 ALA A C 1
ATOM 704 O O . ALA A 1 90 ? 6.712 -3.178 -7.623 1.00 96.88 90 ALA A O 1
ATOM 705 N N . SER A 1 91 ? 7.623 -1.553 -8.872 1.00 97.00 91 SER A N 1
ATOM 706 C CA . SER A 1 91 ? 8.972 -1.684 -8.315 1.00 97.00 91 SER A CA 1
ATOM 707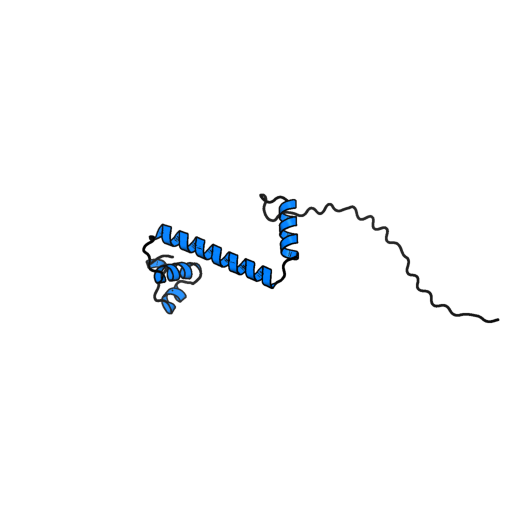 C C . SER A 1 91 ? 9.085 -1.311 -6.831 1.00 97.00 91 SER A C 1
ATOM 709 O O . SER A 1 91 ? 10.061 -1.684 -6.186 1.00 97.00 91 SER A O 1
ATOM 711 N N . LEU A 1 92 ? 8.082 -0.623 -6.265 1.00 94.75 92 LEU A N 1
ATOM 712 C CA . LEU A 1 92 ? 8.020 -0.344 -4.825 1.00 94.75 92 LEU A CA 1
ATOM 713 C C . LEU A 1 92 ? 7.784 -1.613 -3.985 1.00 94.75 92 LEU A C 1
ATOM 715 O O . LEU A 1 92 ? 8.050 -1.601 -2.785 1.00 94.75 92 LEU A O 1
ATOM 719 N N . TRP A 1 93 ? 7.279 -2.688 -4.600 1.00 94.38 93 TRP A N 1
ATOM 720 C CA . TRP A 1 93 ? 6.823 -3.906 -3.915 1.00 94.38 93 TRP A CA 1
ATOM 721 C C . TRP A 1 93 ? 7.494 -5.166 -4.462 1.00 94.38 93 TRP A C 1
ATOM 723 O O . TRP A 1 93 ? 7.712 -6.118 -3.717 1.00 94.38 93 TRP A O 1
ATOM 733 N N . LEU A 1 94 ? 7.791 -5.192 -5.764 1.00 96.62 94 LEU A N 1
ATOM 734 C CA . LEU A 1 94 ? 8.421 -6.328 -6.425 1.00 96.62 94 LEU A CA 1
ATOM 735 C C . LEU A 1 94 ? 9.939 -6.207 -6.374 1.00 96.62 94 LEU A C 1
ATOM 737 O O . LEU A 1 94 ? 10.511 -5.142 -6.608 1.00 96.62 94 LEU A O 1
ATOM 741 N N . ASP A 1 95 ? 10.601 -7.330 -6.116 1.00 96.31 95 ASP A N 1
ATOM 742 C CA . ASP A 1 95 ? 12.050 -7.388 -6.174 1.00 96.31 95 ASP A CA 1
ATOM 743 C C . ASP A 1 95 ? 12.556 -7.168 -7.612 1.00 96.31 95 ASP A C 1
ATOM 745 O O . ASP A 1 95 ? 11.857 -7.389 -8.609 1.00 96.31 95 ASP A O 1
ATOM 749 N N . ARG A 1 96 ? 13.815 -6.736 -7.718 1.00 96.69 96 ARG A N 1
ATOM 750 C CA . ARG A 1 96 ? 14.459 -6.444 -9.004 1.00 96.69 96 ARG A CA 1
ATOM 751 C C . ARG A 1 96 ? 14.433 -7.637 -9.954 1.00 96.69 96 ARG A C 1
ATOM 753 O O . ARG A 1 96 ? 14.232 -7.442 -11.147 1.00 96.69 96 ARG A O 1
ATOM 760 N N . GLU A 1 97 ? 14.692 -8.841 -9.452 1.00 97.69 97 GLU A N 1
ATOM 761 C CA . GLU A 1 97 ? 14.775 -10.028 -10.299 1.00 97.69 97 GLU A CA 1
ATOM 762 C C . GLU A 1 97 ? 13.414 -10.306 -10.944 1.00 97.69 97 GLU A C 1
ATOM 764 O O . GLU A 1 97 ? 13.325 -10.501 -12.156 1.00 97.69 97 GLU A O 1
ATOM 769 N N . THR A 1 98 ? 12.340 -10.216 -10.160 1.00 98.00 98 THR A N 1
ATOM 770 C CA . THR A 1 98 ? 10.967 -10.326 -10.656 1.00 98.00 98 THR A CA 1
ATOM 771 C C . THR A 1 98 ? 10.631 -9.230 -11.667 1.00 98.00 98 THR A C 1
ATOM 773 O O . THR A 1 98 ? 10.091 -9.544 -12.729 1.00 98.00 98 THR A O 1
ATOM 776 N N . MET A 1 99 ? 10.998 -7.971 -11.400 1.00 98.12 99 MET A N 1
ATOM 777 C CA . MET A 1 99 ? 10.760 -6.858 -12.331 1.00 98.12 99 MET A CA 1
ATOM 778 C C . MET A 1 99 ? 11.448 -7.064 -13.687 1.00 98.12 99 MET A C 1
ATOM 780 O O . MET A 1 99 ? 10.820 -6.896 -14.738 1.00 98.12 99 MET A O 1
ATOM 784 N N . VAL A 1 100 ? 12.713 -7.492 -13.674 1.00 97.69 100 VAL A N 1
ATOM 785 C CA . VAL A 1 100 ? 13.490 -7.728 -14.896 1.00 97.69 100 VAL A CA 1
ATOM 786 C C . VAL A 1 100 ? 12.928 -8.918 -15.669 1.00 97.69 100 VAL A C 1
ATOM 788 O O . VAL A 1 100 ? 12.674 -8.795 -16.865 1.00 97.69 100 VAL A O 1
ATOM 791 N N . ARG A 1 101 ? 12.679 -10.056 -15.008 1.00 98.00 101 ARG A N 1
ATOM 792 C CA . ARG A 1 101 ? 12.188 -11.267 -15.687 1.00 98.00 101 ARG A CA 1
ATOM 793 C C . ARG A 1 101 ? 10.785 -11.092 -16.272 1.00 98.00 101 ARG A C 1
ATOM 795 O O . ARG A 1 101 ? 10.534 -11.569 -17.372 1.00 98.00 101 ARG A O 1
ATOM 802 N N . ALA A 1 102 ? 9.868 -10.458 -15.538 1.00 97.62 102 ALA A N 1
ATOM 803 C CA . ALA A 1 102 ? 8.464 -10.371 -15.942 1.00 97.62 102 ALA A CA 1
ATOM 804 C C . ALA A 1 102 ? 8.171 -9.180 -16.867 1.00 97.62 102 ALA A C 1
ATOM 806 O O . ALA A 1 102 ? 7.307 -9.280 -17.736 1.00 97.62 102 ALA A O 1
ATOM 807 N N . PHE A 1 103 ? 8.875 -8.057 -16.690 1.00 96.69 103 PHE A N 1
ATOM 808 C CA . PHE A 1 103 ? 8.545 -6.801 -17.371 1.00 96.69 103 PHE A CA 1
ATOM 809 C C . PHE A 1 103 ? 9.693 -6.203 -18.188 1.00 96.69 103 PHE A C 1
ATOM 811 O O . PHE A 1 103 ? 9.472 -5.207 -18.885 1.00 96.69 103 PHE A O 1
ATOM 818 N N . GLY A 1 104 ? 10.901 -6.775 -18.109 1.00 96.56 104 GLY A N 1
ATOM 819 C CA . GLY A 1 104 ? 12.099 -6.205 -18.729 1.00 96.56 104 GLY A CA 1
ATOM 820 C C . GLY A 1 104 ? 12.491 -4.851 -18.135 1.00 96.56 104 GLY A C 1
ATOM 821 O O . GLY A 1 104 ? 13.135 -4.055 -18.808 1.00 96.56 104 GLY A O 1
ATOM 822 N N . TRP A 1 105 ? 12.056 -4.563 -16.906 1.00 96.56 105 TRP A N 1
ATOM 823 C CA . TRP A 1 105 ? 12.277 -3.288 -16.230 1.00 96.56 105 TRP A CA 1
ATOM 824 C C . TRP A 1 105 ? 13.312 -3.462 -15.122 1.00 96.56 105 TRP A C 1
ATOM 826 O O . TRP A 1 105 ? 13.142 -4.327 -14.264 1.00 96.56 105 TRP A O 1
ATOM 836 N N . ASP A 1 106 ? 14.358 -2.634 -15.111 1.00 96.69 106 ASP A N 1
ATOM 837 C CA . ASP A 1 106 ? 15.390 -2.658 -14.072 1.00 96.69 106 ASP A CA 1
ATOM 838 C C . ASP A 1 106 ? 15.282 -1.430 -13.150 1.00 96.69 106 ASP A C 1
ATOM 840 O O . ASP A 1 106 ? 15.756 -0.348 -13.513 1.00 96.69 106 ASP A O 1
ATOM 844 N N . PRO A 1 107 ? 14.743 -1.580 -11.922 1.00 95.06 107 PRO A N 1
ATOM 845 C CA . PRO A 1 107 ? 14.603 -0.474 -10.977 1.00 95.06 107 PRO A CA 1
ATOM 846 C C . PRO A 1 107 ? 15.922 0.196 -10.565 1.00 95.06 107 PRO A C 1
ATOM 848 O O . PRO A 1 107 ? 15.897 1.304 -10.034 1.00 95.06 107 PRO A O 1
ATOM 851 N N . LYS A 1 108 ? 17.086 -0.442 -10.781 1.00 94.31 108 LYS A N 1
ATOM 852 C CA . LYS A 1 108 ? 18.386 0.199 -10.511 1.00 94.31 108 LYS A CA 1
ATOM 853 C C . LYS A 1 108 ? 18.821 1.167 -11.607 1.00 94.31 108 LYS A C 1
ATOM 855 O O . LYS A 1 108 ? 19.600 2.068 -11.311 1.00 94.31 108 LYS A O 1
ATOM 860 N N . ILE A 1 109 ? 18.365 0.954 -12.839 1.00 94.81 109 ILE A N 1
ATOM 861 C CA . ILE A 1 109 ? 18.700 1.793 -13.994 1.00 94.81 109 ILE A CA 1
ATOM 862 C C . ILE A 1 109 ? 17.625 2.865 -14.155 1.00 94.81 109 ILE A C 1
ATOM 864 O O . ILE A 1 109 ? 17.923 4.054 -14.132 1.00 94.81 109 ILE A O 1
ATOM 868 N N . GLU A 1 110 ? 16.369 2.433 -14.241 1.00 91.56 110 GLU A N 1
ATOM 869 C CA . GLU A 1 110 ? 15.233 3.306 -14.539 1.00 91.56 110 GLU A CA 1
ATOM 870 C C . GLU A 1 110 ? 14.729 4.057 -13.298 1.00 91.56 110 GLU A C 1
ATOM 872 O O . GLU A 1 110 ? 14.127 5.130 -13.389 1.00 91.56 110 GLU A O 1
ATOM 877 N N . GLY A 1 111 ? 14.977 3.502 -12.111 1.00 85.69 111 GLY A N 1
ATOM 878 C CA . GLY A 1 111 ? 14.441 3.979 -10.843 1.00 85.69 111 GLY A CA 1
ATOM 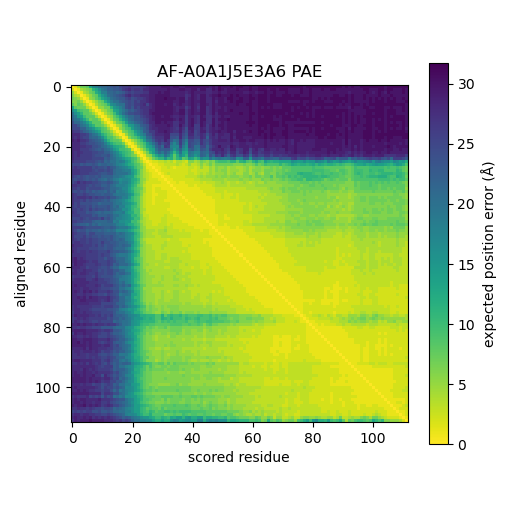879 C C . GLY A 1 111 ? 13.121 3.314 -10.449 1.00 85.69 111 GLY A C 1
ATOM 880 O O . GLY A 1 111 ? 12.690 2.325 -11.049 1.00 85.69 111 GLY A O 1
ATOM 881 N N . TYR A 1 112 ? 12.505 3.880 -9.412 1.00 68.00 112 TYR A N 1
ATOM 882 C CA . TYR A 1 112 ? 11.261 3.399 -8.815 1.00 68.00 112 TYR A CA 1
ATOM 883 C C . TYR A 1 112 ? 10.085 4.339 -9.047 1.00 68.00 112 TYR A C 1
ATOM 885 O O . TYR A 1 112 ? 10.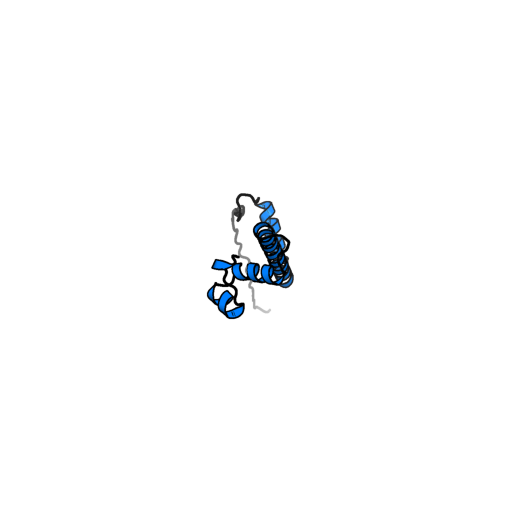319 5.478 -9.512 1.00 68.00 112 TYR A O 1
#

Sequence (112 aa):
MAKLVANTVLFSRGVQCCFFCSVDTMKTQSPDTSIEAEKVQIAGLQRMQPAEKLARVVEFNEAILQLARARILMKYGSDLSEREVRLRLASLWLDRETMVRAFGWDPKIEGY

Mean predicted aligned error: 11.76 Å

Foldseek 3Di:
DDDDDDDDDPPDDDDPPPPDPPVPPDDDPDPVADPVNVVVVVVVVVPDDPVVVVVVVVVVVVVVLVVLLVVCCVVPHVPDDPVLSVLQSVPVPDDQVCSCVPPVDGCVVSND

Solvent-accessible surface area (backbone atoms only — not comparable to full-atom values): 7222 Å² total; per-residue (Å²): 140,85,81,87,82,87,89,84,84,83,84,86,73,88,76,88,72,87,64,73,82,72,74,80,78,72,76,62,98,46,94,91,50,53,59,69,58,50,51,52,52,52,55,50,62,69,71,47,52,72,68,57,54,51,49,53,52,52,53,51,52,53,53,52,52,51,54,54,49,51,53,43,31,74,74,78,40,84,83,64,52,73,67,55,54,49,52,25,58,46,46,77,78,46,54,58,68,58,35,34,75,76,70,72,40,49,48,89,79,80,40,87

Radius of gyration: 30.24 Å; Cα contacts (8 Å, |Δi|>4): 50; chains: 1; bounding box: 70×53×76 Å

pLDDT: mean 83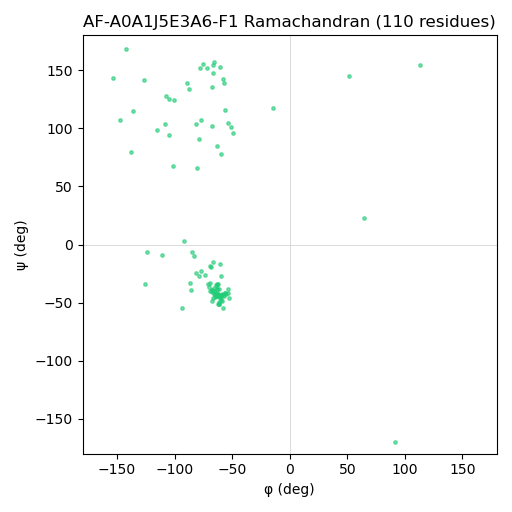.57, std 23.29, range [30.78, 98.38]

Secondary structure (DSSP, 8-state):
----------------------------SSTTS-HHHHHHHHHHHHHS-HHHHHHHHHHHHHHHHHHHHHHHHHHH-TT--HHHHHHHHHHTTS-HHHHHHHHS--TTTT--